Protein AF-A0A833PDS2-F1 (afdb_monomer)

pLDDT: mean 78.78, std 8.86, range [50.19, 89.12]

Sequence (112 aa):
MFHTQLEWLNTLKPNFKVLPLKDRLLCGLGALLGLAISSLICWYVLGGFNAWYIAPMGASSVLLFAVPASPLAQPWNMVVGNTIAGLVGVTCALFISNPTEAFSIAVALSIF

InterPro domains:
  IPR007065 HPP [PTHR33741] (19-111)
  IPR058581 HPP, transmembrane region [PF04982] (20-111)

Secondary structure (DSSP, 8-state):
----TTHHHHHTS----PPPHHHHHHHHHHHHHHHHHHHHHHHHHHTS--GGGHHHHHHHHHHHHH-TTSGGG-HHHHHHHHHHHHHHHHHHHHH-S-HHHHHHHHHHHHT-

Foldseek 3Di:
DDDDPCVVVVVVVDPDPDDDPVLVVVLVVQLVVVVVVVQVVVCVVVVHGDPVVCVLSSVLSCCCRVPVVDPCNPPCCSPVLVVLLVVLLVVLVVVDPDNVVSNVVSVVVSVD

Radius of gyration: 18.62 Å; Cα contacts (8 Å, |Δi|>4): 65; chains: 1; bounding box: 50×44×45 Å

Solvent-accessible surface area (backbone atoms only — not comparable to full-atom values): 6474 Å² total; per-residue (Å²): 135,84,79,55,84,65,58,63,59,55,72,68,56,76,88,73,82,77,70,56,73,66,58,51,50,52,24,50,51,50,32,50,53,50,50,51,52,54,49,52,53,46,28,67,75,68,74,46,88,65,74,78,58,50,60,67,51,51,55,49,34,48,32,44,48,72,40,53,89,37,84,77,32,34,66,63,54,54,53,54,47,51,48,50,37,48,52,39,37,53,52,31,53,73,77,31,94,50,64,73,59,18,50,56,53,20,52,62,62,51,74,112

Structure (mmCIF, N/CA/C/O backbone):
data_AF-A0A833PDS2-F1
#
_entry.id   AF-A0A833PDS2-F1
#
loop_
_atom_site.group_PDB
_atom_site.id
_atom_site.type_symbol
_atom_site.label_atom_id
_atom_site.label_alt_id
_atom_site.label_comp_id
_atom_site.label_asym_id
_atom_site.label_entity_id
_atom_site.label_seq_id
_atom_site.pdbx_PDB_ins_code
_atom_site.Cartn_x
_atom_site.Cartn_y
_atom_site.Cartn_z
_atom_site.occupancy
_atom_site.B_iso_or_equiv
_atom_site.auth_seq_id
_atom_site.auth_comp_id
_atom_site.auth_asym_id
_atom_site.auth_atom_id
_atom_site.pdbx_PDB_model_num
ATOM 1 N N . MET A 1 1 ? -32.657 28.795 -1.130 1.00 50.19 1 MET A N 1
ATOM 2 C CA . MET A 1 1 ? -32.132 28.638 0.241 1.00 50.19 1 MET A CA 1
ATOM 3 C C . MET A 1 1 ? -30.625 28.499 0.103 1.00 50.19 1 MET A C 1
ATOM 5 O O . MET A 1 1 ? -30.168 27.522 -0.469 1.00 50.19 1 MET A O 1
ATOM 9 N N . PHE A 1 2 ? -29.893 29.571 0.403 1.00 51.44 2 PHE A N 1
ATOM 10 C CA . PHE A 1 2 ? -28.481 29.737 0.058 1.00 51.44 2 PHE A CA 1
ATOM 11 C C . PHE A 1 2 ? -27.610 28.853 0.961 1.00 51.44 2 PHE A C 1
ATOM 13 O O . PHE A 1 2 ? -27.431 29.180 2.129 1.00 51.44 2 PHE A O 1
ATOM 20 N N . HIS A 1 3 ? -27.088 27.742 0.433 1.00 57.12 3 HIS A N 1
ATOM 21 C CA . HIS A 1 3 ? -26.015 26.998 1.093 1.00 57.12 3 HIS A CA 1
ATOM 22 C C . HIS A 1 3 ? -24.795 27.913 1.205 1.00 57.12 3 HIS A C 1
ATOM 24 O O . HIS A 1 3 ? -24.207 28.330 0.205 1.00 57.12 3 HIS A O 1
ATOM 30 N N . THR A 1 4 ? -24.455 28.284 2.433 1.00 65.06 4 THR A N 1
ATOM 31 C CA . THR A 1 4 ? -23.291 29.106 2.747 1.00 65.06 4 THR A CA 1
ATOM 32 C C . THR A 1 4 ? -22.040 28.357 2.285 1.00 65.06 4 THR A C 1
ATOM 34 O O . THR A 1 4 ? -21.875 27.186 2.613 1.00 65.06 4 THR A O 1
ATOM 37 N N . GLN A 1 5 ? -21.129 29.021 1.568 1.00 63.94 5 GLN A N 1
ATOM 38 C CA . GLN A 1 5 ? -19.861 28.456 1.055 1.00 63.94 5 GLN A CA 1
ATOM 39 C C . GLN A 1 5 ? -19.019 27.719 2.127 1.00 63.94 5 GLN A C 1
ATOM 41 O O . GLN A 1 5 ? -18.159 26.903 1.811 1.00 63.94 5 GLN A O 1
ATOM 46 N N . LEU A 1 6 ? -19.293 27.978 3.409 1.00 68.81 6 LEU A N 1
ATOM 47 C CA . LEU A 1 6 ? -18.644 27.376 4.572 1.00 68.81 6 LEU A CA 1
ATOM 48 C C . LEU A 1 6 ? -19.212 26.003 4.987 1.00 68.81 6 LEU A C 1
ATOM 50 O O . LEU A 1 6 ? -18.530 25.263 5.689 1.00 68.81 6 LEU A O 1
ATOM 54 N N . GLU A 1 7 ? -20.419 25.613 4.560 1.00 68.50 7 GLU A N 1
ATOM 55 C CA . GLU A 1 7 ? -20.969 24.282 4.880 1.00 68.50 7 GLU A CA 1
ATOM 56 C C . GLU A 1 7 ? -20.240 23.158 4.133 1.00 68.50 7 GLU A C 1
ATOM 58 O O . GLU A 1 7 ? -20.061 22.071 4.679 1.00 68.50 7 GLU A O 1
ATOM 63 N N . TRP A 1 8 ? -19.726 23.433 2.931 1.00 73.88 8 TRP A N 1
ATOM 64 C CA . TRP A 1 8 ? -18.905 22.488 2.168 1.00 73.88 8 TRP A CA 1
ATOM 65 C C . TRP A 1 8 ? -17.569 22.156 2.866 1.00 73.88 8 TRP A C 1
ATOM 67 O O . TRP A 1 8 ? -17.043 21.047 2.752 1.00 73.88 8 TRP A O 1
ATOM 77 N N . LEU A 1 9 ? -17.036 23.068 3.683 1.00 74.19 9 LEU A N 1
ATOM 78 C CA . LEU A 1 9 ? -15.861 22.776 4.514 1.00 74.19 9 LEU A CA 1
ATOM 79 C C . LEU A 1 9 ? -16.180 21.754 5.616 1.00 74.19 9 LEU A C 1
ATOM 81 O O . LEU A 1 9 ? -15.307 20.980 6.004 1.00 74.19 9 LEU A O 1
ATOM 85 N N . ASN A 1 10 ? -17.432 21.678 6.075 1.00 71.56 10 ASN A N 1
ATOM 86 C CA . ASN A 1 10 ? -17.841 20.665 7.047 1.00 71.56 10 ASN A CA 1
ATOM 87 C C . ASN A 1 10 ? -17.939 19.262 6.428 1.00 71.56 10 ASN A C 1
ATOM 89 O O . ASN A 1 10 ? -17.730 18.290 7.149 1.00 71.56 10 ASN A O 1
ATOM 93 N N . THR A 1 11 ? -18.157 19.126 5.113 1.00 71.56 11 THR A N 1
ATOM 94 C CA . THR A 1 11 ? -18.057 17.823 4.420 1.00 71.56 11 THR A CA 1
ATOM 95 C C . THR A 1 11 ? -16.630 17.279 4.338 1.00 71.56 11 THR A C 1
ATOM 97 O O . THR A 1 11 ? -16.452 16.071 4.221 1.00 71.56 11 THR A O 1
ATOM 100 N N . LEU A 1 12 ? -15.608 18.134 4.464 1.00 71.81 12 LEU A N 1
ATOM 101 C CA . LEU A 1 12 ? -14.212 17.694 4.581 1.00 71.81 12 LEU A CA 1
ATOM 102 C C . LEU A 1 12 ? -13.870 17.196 5.989 1.00 71.81 12 LEU A C 1
ATOM 104 O O . LEU A 1 12 ? -12.808 16.604 6.183 1.00 71.81 12 LEU A O 1
ATOM 108 N N . LYS A 1 13 ? -14.740 17.437 6.982 1.00 70.81 13 LYS A N 1
ATOM 109 C CA . LYS A 1 13 ? -14.519 16.998 8.357 1.00 70.81 13 LYS A CA 1
ATOM 110 C C . LYS A 1 13 ? -14.633 15.472 8.391 1.00 70.81 13 LYS A C 1
ATOM 112 O O . LYS A 1 13 ? -15.729 14.941 8.202 1.00 70.81 13 LYS A O 1
ATOM 117 N N . PRO A 1 14 ? -13.535 14.740 8.624 1.00 63.00 14 PRO A N 1
ATOM 118 C CA . PRO A 1 14 ? -13.588 13.297 8.503 1.00 63.00 14 PRO A CA 1
ATOM 119 C C . PRO A 1 14 ? -14.391 12.740 9.676 1.00 63.00 14 PRO A C 1
ATOM 121 O O . PRO A 1 14 ? -14.162 13.097 10.836 1.00 63.00 14 PRO A O 1
ATOM 124 N N . ASN A 1 15 ? -15.351 11.868 9.383 1.00 66.69 15 ASN A N 1
ATOM 125 C CA . ASN A 1 15 ? -16.129 11.197 10.414 1.00 66.69 15 ASN A CA 1
ATOM 126 C C . ASN A 1 15 ? -15.298 10.043 10.989 1.00 66.69 15 ASN A C 1
ATOM 128 O O . ASN A 1 15 ? -15.394 8.893 10.560 1.00 66.69 15 ASN A O 1
ATOM 132 N N . PHE A 1 16 ? -14.395 10.370 11.910 1.00 59.97 16 PHE A N 1
ATOM 133 C CA . PHE A 1 16 ? -13.533 9.382 12.535 1.00 59.97 16 PHE A CA 1
ATOM 134 C C . PHE A 1 16 ? -14.294 8.640 13.631 1.00 59.97 16 PHE A C 1
ATOM 136 O O . PHE A 1 16 ? -14.513 9.167 14.723 1.00 59.97 16 PHE A O 1
ATOM 143 N N . LYS A 1 17 ? -14.603 7.365 13.397 1.00 65.50 17 LYS A N 1
ATOM 144 C CA . LYS A 1 17 ? -14.829 6.440 14.506 1.00 65.50 17 LYS A CA 1
ATOM 145 C C . LYS A 1 17 ? -13.457 6.092 15.086 1.00 65.50 17 LYS A C 1
ATOM 147 O O . LYS A 1 17 ? -12.761 5.215 14.583 1.00 65.50 17 LYS A O 1
ATOM 152 N N . VAL A 1 18 ? -13.012 6.858 16.081 1.00 67.44 18 VAL A N 1
ATOM 153 C CA . VAL A 1 18 ? -11.732 6.609 16.758 1.00 67.44 18 VAL A CA 1
ATOM 154 C C . VAL A 1 18 ? -11.772 5.247 17.444 1.00 67.44 18 VAL A C 1
ATOM 156 O O . VAL A 1 18 ? -12.568 5.021 18.353 1.00 67.44 18 VAL A O 1
ATOM 159 N N . LEU A 1 19 ? -10.909 4.340 16.988 1.00 72.81 19 LEU A N 1
ATOM 160 C CA . LEU A 1 19 ? -10.718 3.036 17.612 1.00 72.81 19 LEU A CA 1
ATOM 161 C C . LEU A 1 19 ? -10.112 3.197 19.019 1.00 72.81 19 LEU A C 1
ATOM 163 O O . LEU A 1 19 ? -9.229 4.046 19.209 1.00 72.81 19 LEU A O 1
ATOM 167 N N . PRO A 1 20 ? -10.536 2.371 19.992 1.00 84.25 20 PRO A N 1
ATOM 168 C CA . PRO A 1 20 ? -9.883 2.252 21.290 1.00 84.25 20 PRO A CA 1
ATOM 169 C C . PRO A 1 20 ? -8.368 2.044 21.154 1.00 84.25 20 PRO A C 1
ATOM 171 O O . PRO A 1 20 ? -7.888 1.418 20.208 1.00 84.25 20 PRO A O 1
ATOM 174 N N . LEU A 1 21 ? -7.595 2.526 22.133 1.00 82.62 21 LEU A N 1
ATOM 175 C CA . LEU A 1 21 ? -6.127 2.437 22.106 1.00 82.62 21 LEU A CA 1
ATOM 176 C C . LEU A 1 21 ? -5.623 0.985 21.987 1.00 82.62 21 LEU A C 1
ATOM 178 O O . LEU A 1 21 ? -4.624 0.728 21.323 1.00 82.62 21 LEU A O 1
ATOM 182 N N . LYS A 1 22 ? -6.347 0.040 22.602 1.00 84.62 22 LYS A N 1
ATOM 183 C CA . LYS A 1 22 ? -6.060 -1.400 22.536 1.00 84.62 22 LYS A CA 1
ATOM 184 C C . LYS A 1 22 ? -6.161 -1.926 21.105 1.00 84.62 22 LYS A C 1
ATOM 186 O O . LYS A 1 22 ? -5.224 -2.556 20.626 1.00 84.62 22 LYS A O 1
ATOM 191 N N . ASP A 1 23 ? -7.248 -1.596 20.414 1.00 82.19 23 ASP A N 1
ATOM 192 C CA . ASP A 1 23 ? -7.477 -2.039 19.038 1.00 82.19 23 ASP A CA 1
ATOM 193 C C . ASP A 1 23 ? -6.449 -1.413 18.097 1.00 82.19 23 ASP A C 1
ATOM 195 O O . ASP A 1 23 ? -5.892 -2.102 17.253 1.00 82.19 23 ASP A O 1
ATOM 199 N N . ARG A 1 24 ? -6.093 -0.138 18.304 1.00 82.12 24 ARG A N 1
ATOM 200 C CA . ARG A 1 24 ? -5.014 0.526 17.553 1.00 82.12 24 ARG A CA 1
ATOM 201 C C . ARG A 1 24 ? -3.665 -0.173 17.705 1.00 82.12 24 ARG A C 1
ATOM 203 O O . ARG A 1 24 ? -2.964 -0.341 16.711 1.00 82.12 24 ARG A O 1
ATOM 210 N N . LEU A 1 25 ? -3.305 -0.583 18.922 1.00 86.38 25 LEU A N 1
ATOM 211 C CA . LEU A 1 25 ? -2.065 -1.324 19.169 1.00 86.38 25 LEU A CA 1
ATOM 212 C C . LEU A 1 25 ? -2.095 -2.707 18.512 1.00 86.38 25 LEU A C 1
ATOM 214 O O . LEU A 1 25 ? -1.109 -3.096 17.892 1.00 86.38 25 LEU A O 1
ATOM 218 N N . LEU A 1 26 ? -3.223 -3.419 18.582 1.00 86.44 26 LEU A N 1
ATOM 219 C CA . LEU A 1 26 ? -3.398 -4.707 17.903 1.00 86.44 26 LEU A CA 1
ATOM 220 C C . LEU A 1 26 ? -3.313 -4.564 16.377 1.00 86.44 26 LEU A C 1
ATOM 222 O O . LEU A 1 26 ? -2.636 -5.360 15.732 1.00 86.44 26 LEU A O 1
ATOM 226 N N . CYS A 1 27 ? -3.922 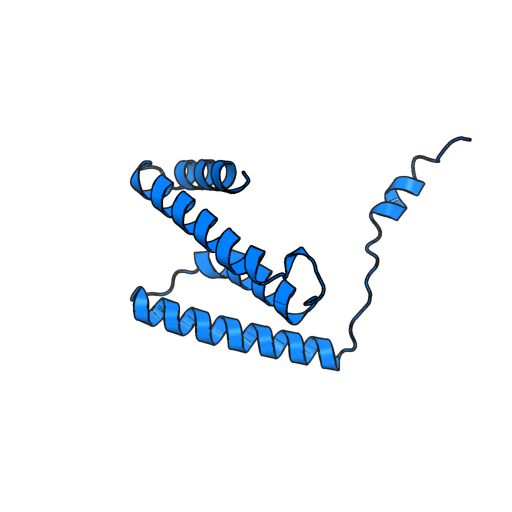-3.520 15.807 1.00 86.62 27 CYS A N 1
ATOM 227 C CA . CYS A 1 27 ? -3.817 -3.208 14.381 1.00 86.62 27 CYS A CA 1
ATOM 228 C C . CYS A 1 27 ? -2.367 -2.912 13.983 1.00 86.62 27 CYS A C 1
ATOM 230 O O . CYS A 1 27 ? -1.888 -3.418 12.972 1.00 86.62 27 CYS A O 1
ATOM 232 N N . GLY A 1 28 ? -1.659 -2.119 14.794 1.00 86.00 28 GLY A N 1
ATOM 233 C CA . GLY A 1 28 ? -0.250 -1.799 14.577 1.00 86.00 28 GLY A CA 1
ATOM 234 C C . GLY A 1 28 ? 0.650 -3.033 14.644 1.00 86.00 28 GLY A C 1
ATOM 235 O O . GLY A 1 28 ? 1.508 -3.207 13.784 1.00 86.00 28 GLY A O 1
ATOM 236 N N . LEU A 1 29 ? 0.420 -3.923 15.613 1.00 88.19 29 LEU A N 1
ATOM 237 C CA . LEU A 1 29 ? 1.137 -5.196 15.723 1.00 88.19 29 LEU A CA 1
ATOM 238 C C . LEU A 1 29 ? 0.843 -6.122 14.536 1.00 88.19 29 LEU A C 1
ATOM 240 O O . LEU A 1 29 ? 1.771 -6.705 13.981 1.00 88.19 29 LEU A O 1
ATOM 244 N N . GLY A 1 30 ? -0.420 -6.221 14.112 1.00 86.88 30 GLY A N 1
ATOM 245 C CA . GLY A 1 30 ? -0.813 -6.986 12.927 1.00 86.88 30 GLY A CA 1
ATOM 246 C C . GLY A 1 30 ? -0.150 -6.463 11.652 1.00 86.88 30 GLY A C 1
ATOM 247 O O . GLY A 1 30 ? 0.429 -7.243 10.896 1.00 86.88 30 GLY A O 1
ATOM 248 N N . ALA A 1 31 ? -0.146 -5.141 11.456 1.00 87.62 31 ALA A N 1
ATOM 249 C CA . ALA A 1 31 ? 0.525 -4.498 10.330 1.00 87.62 31 ALA A CA 1
ATOM 250 C C . ALA A 1 31 ? 2.043 -4.719 10.362 1.00 87.62 31 ALA A C 1
ATOM 252 O O . ALA A 1 31 ? 2.628 -5.049 9.332 1.00 87.62 31 ALA A O 1
ATOM 253 N N . LEU A 1 32 ? 2.675 -4.598 11.534 1.00 87.19 32 LEU A N 1
ATOM 254 C CA . LEU A 1 32 ? 4.107 -4.844 11.709 1.00 87.19 32 LEU A CA 1
ATOM 255 C C . LEU A 1 32 ? 4.463 -6.284 11.339 1.00 87.19 32 LEU A C 1
ATOM 257 O O . LEU A 1 32 ? 5.354 -6.495 10.521 1.00 87.19 32 LEU A O 1
ATOM 261 N N . LEU A 1 33 ? 3.755 -7.269 11.897 1.00 89.00 33 LEU A N 1
ATOM 262 C CA . LEU A 1 33 ? 4.015 -8.683 11.622 1.00 89.00 33 LEU A CA 1
ATOM 263 C C . LEU A 1 33 ? 3.746 -9.033 10.155 1.00 89.00 33 LEU A C 1
ATOM 265 O O . LEU A 1 33 ? 4.573 -9.688 9.526 1.00 89.00 33 LEU A O 1
ATOM 269 N N . GLY A 1 34 ? 2.636 -8.555 9.587 1.00 86.75 34 GLY A N 1
ATOM 270 C CA . GLY A 1 34 ? 2.296 -8.789 8.183 1.00 86.75 34 GLY A CA 1
ATOM 271 C C . GLY A 1 34 ? 3.342 -8.217 7.223 1.00 86.75 34 GLY A C 1
ATOM 272 O O . GLY A 1 34 ? 3.804 -8.918 6.322 1.00 86.75 34 GLY A O 1
ATOM 273 N N . LEU A 1 35 ? 3.777 -6.973 7.445 1.00 86.00 35 LEU A N 1
ATOM 274 C CA . LEU A 1 35 ? 4.820 -6.337 6.637 1.00 86.00 35 LEU A CA 1
ATOM 275 C C . LEU A 1 35 ? 6.195 -6.980 6.850 1.00 86.00 35 LEU A C 1
ATOM 277 O O . LEU A 1 35 ? 6.950 -7.128 5.889 1.00 86.00 35 LEU A O 1
ATOM 281 N N . ALA A 1 36 ? 6.529 -7.398 8.072 1.00 87.06 36 ALA A N 1
ATOM 282 C CA . ALA A 1 36 ? 7.784 -8.090 8.356 1.00 87.06 36 ALA A CA 1
ATOM 283 C C . ALA A 1 36 ? 7.848 -9.438 7.623 1.00 87.06 36 ALA A C 1
ATOM 285 O O . ALA A 1 36 ? 8.827 -9.718 6.937 1.00 87.06 36 ALA A O 1
ATOM 286 N N . ILE A 1 37 ? 6.780 -10.238 7.679 1.00 87.50 37 ILE A N 1
ATOM 287 C CA . ILE A 1 37 ? 6.709 -11.520 6.966 1.00 87.50 37 ILE A CA 1
ATOM 288 C C . ILE A 1 37 ? 6.744 -11.294 5.451 1.00 87.50 37 ILE A C 1
ATOM 290 O O . ILE A 1 37 ? 7.535 -11.926 4.752 1.00 87.50 37 ILE A O 1
ATOM 294 N N . SER A 1 38 ? 5.940 -10.357 4.937 1.00 84.62 38 SER A N 1
ATOM 295 C CA . SER A 1 38 ? 5.917 -10.046 3.505 1.00 84.62 38 SER A CA 1
ATOM 296 C C . SER A 1 38 ? 7.277 -9.560 3.001 1.00 84.62 38 SER A C 1
ATOM 298 O O . SER A 1 38 ? 7.692 -9.953 1.913 1.00 84.62 38 SER A O 1
ATOM 300 N N . SER A 1 39 ? 7.977 -8.722 3.768 1.00 82.19 39 SER A N 1
ATOM 301 C CA . SER A 1 39 ? 9.295 -8.209 3.381 1.00 82.19 39 SER A CA 1
ATOM 302 C C . SER A 1 39 ? 10.379 -9.284 3.448 1.00 82.19 39 SER A C 1
ATOM 304 O O . SER A 1 39 ? 11.217 -9.323 2.553 1.00 82.19 39 SER A O 1
ATOM 306 N N . LEU A 1 40 ? 10.328 -10.205 4.416 1.00 85.50 40 LEU A N 1
ATOM 307 C CA . LEU A 1 40 ? 11.234 -11.358 4.485 1.00 85.50 40 LEU A CA 1
ATOM 308 C C . LEU A 1 40 ? 11.067 -12.302 3.289 1.00 85.50 40 LEU A C 1
ATOM 310 O O . LEU A 1 40 ? 12.062 -12.697 2.684 1.00 85.50 40 LEU A O 1
ATOM 314 N N . ILE A 1 41 ? 9.825 -12.630 2.919 1.00 85.31 41 ILE A N 1
ATOM 315 C CA . ILE A 1 41 ? 9.543 -13.460 1.736 1.00 85.31 41 ILE A CA 1
ATOM 316 C C . ILE A 1 41 ? 10.064 -12.761 0.478 1.00 85.31 41 ILE A C 1
ATOM 318 O O . ILE A 1 41 ? 10.755 -13.373 -0.332 1.00 85.31 41 ILE A O 1
ATOM 322 N N . CYS A 1 42 ? 9.774 -11.467 0.337 1.00 82.06 42 CYS A N 1
ATOM 323 C CA . CYS A 1 42 ? 10.213 -10.664 -0.800 1.00 82.06 42 CYS A CA 1
ATOM 324 C C . CYS A 1 42 ? 11.747 -10.606 -0.890 1.00 82.06 42 CYS A C 1
ATOM 326 O O . CYS A 1 42 ? 12.309 -10.807 -1.963 1.00 82.06 42 CYS A O 1
ATOM 328 N N . TRP A 1 43 ? 12.429 -10.420 0.244 1.00 81.88 43 TRP A N 1
ATOM 329 C CA . TRP A 1 43 ? 13.888 -10.424 0.329 1.00 81.88 43 TRP A CA 1
ATOM 330 C C . TRP A 1 43 ? 14.489 -11.775 -0.075 1.00 81.88 43 TRP A C 1
ATOM 332 O O . TRP A 1 43 ? 15.456 -11.805 -0.834 1.00 81.88 43 TRP A O 1
ATOM 342 N N . TYR A 1 44 ? 13.892 -12.884 0.373 1.00 84.56 44 TYR A N 1
ATOM 343 C CA . TYR A 1 44 ? 14.341 -14.232 0.019 1.00 84.56 44 TYR A CA 1
ATOM 344 C C . TYR A 1 44 ? 14.149 -14.542 -1.474 1.00 84.56 44 TYR A C 1
ATOM 346 O O . TYR A 1 44 ? 15.028 -15.130 -2.096 1.00 84.56 44 TYR A O 1
ATOM 354 N N . VAL A 1 45 ? 13.022 -14.124 -2.062 1.00 83.88 45 VAL A N 1
ATOM 355 C CA . VAL A 1 45 ? 12.688 -14.394 -3.472 1.00 83.88 45 VAL A CA 1
ATOM 356 C C . VAL A 1 45 ? 13.449 -13.479 -4.438 1.00 83.88 45 VAL A C 1
ATOM 358 O O . VAL A 1 45 ? 13.899 -13.939 -5.482 1.00 83.88 45 VAL A O 1
ATOM 361 N N . LEU A 1 46 ? 13.596 -12.191 -4.110 1.00 79.12 46 LEU A N 1
ATOM 362 C CA . LEU A 1 46 ? 14.225 -11.190 -4.984 1.00 79.12 46 LEU A CA 1
ATOM 363 C C . LEU A 1 46 ? 15.723 -10.986 -4.706 1.00 79.12 46 LEU A C 1
ATOM 365 O O . LEU A 1 46 ? 16.369 -10.222 -5.419 1.00 79.12 46 LEU A O 1
ATOM 369 N N . GLY A 1 47 ? 16.282 -11.629 -3.675 1.00 74.94 47 GLY A N 1
ATOM 370 C CA . GLY A 1 47 ? 17.708 -11.554 -3.342 1.00 74.94 47 GLY A CA 1
ATOM 371 C C . GLY A 1 47 ? 18.184 -10.177 -2.858 1.00 74.94 47 GLY A C 1
ATOM 372 O O . GLY A 1 47 ? 19.369 -9.869 -2.965 1.00 74.94 47 GLY A O 1
ATOM 373 N N . GLY A 1 48 ? 17.287 -9.325 -2.346 1.00 74.19 48 GLY A N 1
ATOM 374 C CA . GLY A 1 48 ? 17.624 -7.965 -1.920 1.00 74.19 48 GLY A CA 1
ATOM 375 C C . GLY A 1 48 ? 16.448 -7.169 -1.349 1.00 74.19 48 GLY A C 1
ATOM 376 O O . GLY A 1 48 ? 15.293 -7.586 -1.418 1.00 74.19 48 GLY A O 1
ATOM 377 N N . PHE A 1 49 ? 16.743 -6.009 -0.751 1.00 61.88 49 PHE A N 1
ATOM 378 C CA . PHE A 1 49 ? 15.734 -5.126 -0.158 1.00 61.88 49 PHE A CA 1
ATOM 379 C C . PHE A 1 49 ? 15.293 -4.062 -1.171 1.00 61.88 49 PHE A C 1
ATOM 381 O O . PHE A 1 49 ? 16.054 -3.150 -1.485 1.00 61.88 49 PHE A O 1
ATOM 388 N N . ASN A 1 50 ? 14.056 -4.147 -1.664 1.00 65.62 50 ASN A N 1
ATOM 389 C CA . ASN A 1 50 ? 13.475 -3.112 -2.521 1.00 65.62 50 ASN A CA 1
ATOM 390 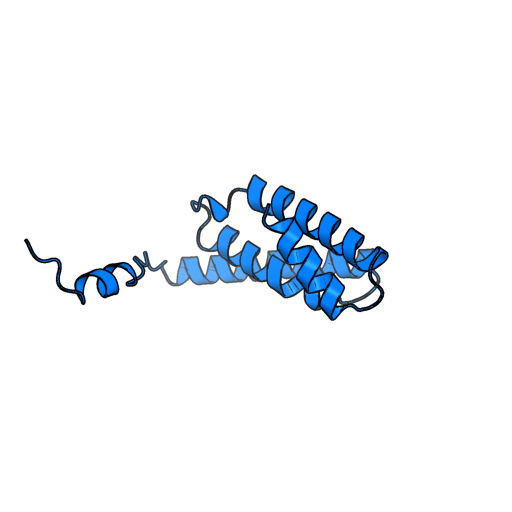C C . ASN A 1 50 ? 12.546 -2.207 -1.704 1.00 65.62 50 ASN A C 1
ATOM 392 O O . ASN A 1 50 ? 11.376 -2.523 -1.488 1.00 65.62 50 ASN A O 1
ATOM 396 N N . ALA A 1 51 ? 13.070 -1.053 -1.276 1.00 60.44 51 ALA A N 1
ATOM 397 C CA . ALA A 1 51 ? 12.341 -0.074 -0.463 1.00 60.44 51 ALA A CA 1
ATOM 398 C C . ALA A 1 51 ? 11.041 0.431 -1.123 1.00 60.44 51 ALA A C 1
ATOM 400 O O . ALA A 1 51 ? 10.100 0.810 -0.432 1.00 60.44 51 ALA A O 1
ATOM 401 N N . TRP A 1 52 ? 10.950 0.377 -2.454 1.00 61.81 52 TRP A N 1
ATOM 402 C CA . TRP A 1 52 ? 9.785 0.826 -3.220 1.00 61.81 52 TRP A CA 1
ATOM 403 C C . TRP A 1 52 ? 8.514 -0.010 -2.990 1.00 61.81 52 TRP A C 1
ATOM 405 O O . TRP A 1 52 ? 7.413 0.501 -3.179 1.00 61.81 52 TRP A O 1
ATOM 415 N N . TYR A 1 53 ? 8.629 -1.249 -2.497 1.00 66.69 53 TYR A N 1
ATOM 416 C CA . TYR A 1 53 ? 7.463 -2.074 -2.143 1.00 66.69 53 TYR A CA 1
ATOM 417 C C . TYR A 1 53 ? 6.753 -1.618 -0.862 1.00 66.69 53 TYR A C 1
ATOM 419 O O . TYR A 1 53 ? 5.580 -1.931 -0.658 1.00 66.69 53 TYR A O 1
ATOM 427 N N . ILE A 1 54 ? 7.440 -0.874 0.009 1.00 65.75 54 ILE A N 1
ATOM 428 C CA . ILE A 1 54 ? 6.917 -0.507 1.331 1.00 65.75 54 ILE A CA 1
ATOM 429 C C . ILE A 1 54 ? 5.745 0.468 1.235 1.00 65.75 54 ILE A C 1
ATOM 431 O O . ILE A 1 54 ? 4.828 0.382 2.047 1.00 65.75 54 ILE A O 1
ATOM 435 N N . ALA A 1 55 ? 5.737 1.361 0.245 1.00 76.12 55 ALA A N 1
ATOM 436 C CA . ALA A 1 55 ? 4.686 2.364 0.104 1.00 76.12 55 ALA A CA 1
ATOM 437 C C . ALA A 1 55 ? 3.288 1.749 -0.154 1.00 76.12 55 ALA A C 1
ATOM 439 O O . ALA A 1 55 ? 2.390 1.975 0.665 1.00 76.12 55 ALA A O 1
ATOM 440 N N . PRO A 1 56 ? 3.070 0.934 -1.209 1.00 78.75 56 PRO A N 1
ATOM 441 C CA . PRO A 1 56 ? 1.758 0.329 -1.460 1.00 78.75 56 PRO A CA 1
ATOM 442 C C . PRO A 1 56 ? 1.373 -0.722 -0.405 1.00 78.75 56 PRO A C 1
ATOM 444 O O . PRO A 1 56 ? 0.206 -0.813 -0.006 1.00 78.75 56 PRO A O 1
ATOM 447 N N . MET A 1 57 ? 2.346 -1.485 0.106 1.00 81.50 57 MET A N 1
ATOM 448 C CA . MET A 1 57 ? 2.090 -2.513 1.121 1.00 81.50 57 MET A CA 1
ATOM 449 C C . MET A 1 57 ? 1.752 -1.904 2.486 1.00 81.50 57 MET A C 1
ATOM 451 O O . MET A 1 57 ? 0.863 -2.400 3.177 1.00 81.50 57 MET A O 1
ATOM 455 N N . GLY A 1 58 ? 2.405 -0.800 2.857 1.00 80.69 58 GLY A N 1
ATOM 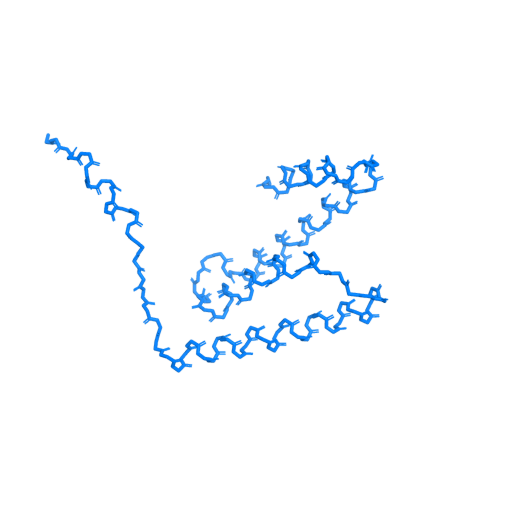456 C CA . GLY A 1 58 ? 2.125 -0.059 4.085 1.00 80.69 58 GLY A CA 1
ATOM 457 C C . GLY A 1 58 ? 0.720 0.540 4.103 1.00 80.69 58 GLY A C 1
ATOM 458 O O . GLY A 1 58 ? 0.009 0.406 5.094 1.00 80.69 58 GLY A O 1
ATOM 459 N N . ALA A 1 59 ? 0.273 1.134 2.993 1.00 81.38 59 ALA A N 1
ATOM 460 C CA . ALA A 1 59 ? -1.100 1.630 2.882 1.00 81.38 59 ALA A CA 1
ATOM 461 C C . ALA A 1 59 ? -2.131 0.489 2.988 1.00 81.38 59 ALA A C 1
ATOM 463 O O . ALA A 1 59 ? -3.129 0.606 3.703 1.00 81.38 59 ALA A O 1
ATOM 464 N N . SER A 1 60 ? -1.861 -0.640 2.328 1.00 82.38 60 SER A N 1
ATOM 465 C CA . SER A 1 60 ? -2.758 -1.799 2.323 1.00 82.38 60 SER A CA 1
ATOM 466 C C . SER A 1 60 ? -2.875 -2.464 3.701 1.00 82.38 60 SER A C 1
ATOM 468 O O . SER A 1 60 ? -3.975 -2.835 4.107 1.00 82.38 60 SER A O 1
ATOM 470 N N . SER A 1 61 ? -1.778 -2.572 4.461 1.00 83.00 61 SER A N 1
ATOM 471 C CA . SER A 1 61 ? -1.812 -3.138 5.816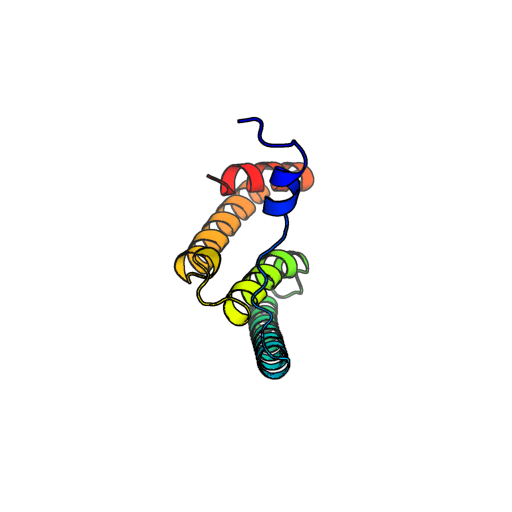 1.00 83.00 61 SER A CA 1
ATOM 472 C C . SER A 1 61 ? -2.613 -2.259 6.780 1.00 83.00 61 SER A C 1
ATOM 474 O O . SER A 1 61 ? -3.413 -2.773 7.560 1.00 83.00 61 SER A O 1
ATOM 476 N N . VAL A 1 62 ? -2.492 -0.932 6.681 1.00 80.75 62 VAL A N 1
ATOM 477 C CA . VAL A 1 62 ? -3.315 -0.007 7.473 1.00 80.75 62 VAL A CA 1
ATOM 478 C C . VAL A 1 62 ? -4.797 -0.197 7.159 1.00 80.75 62 VAL A C 1
ATOM 480 O O . VAL A 1 62 ? -5.599 -0.279 8.084 1.00 80.75 62 VAL A O 1
ATOM 483 N N . LEU A 1 63 ? -5.172 -0.314 5.884 1.00 79.50 63 LEU A N 1
ATOM 484 C CA . LEU A 1 63 ? -6.567 -0.537 5.496 1.00 79.50 63 LEU A CA 1
ATOM 485 C C . LEU A 1 63 ? -7.101 -1.881 6.003 1.00 79.50 63 LEU A C 1
ATOM 487 O O . LEU A 1 63 ? -8.178 -1.912 6.596 1.00 79.50 63 LEU A O 1
ATOM 491 N N . LEU A 1 64 ? -6.336 -2.963 5.836 1.00 79.44 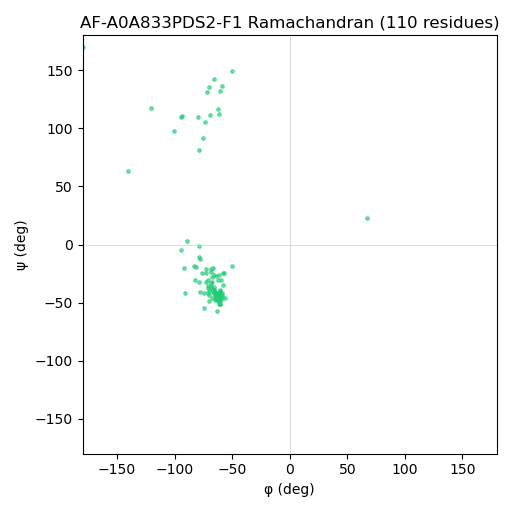64 LEU A N 1
ATOM 492 C CA . LEU A 1 64 ? -6.728 -4.297 6.292 1.00 79.44 64 LEU A CA 1
ATOM 493 C C . LEU A 1 64 ? -6.914 -4.378 7.807 1.00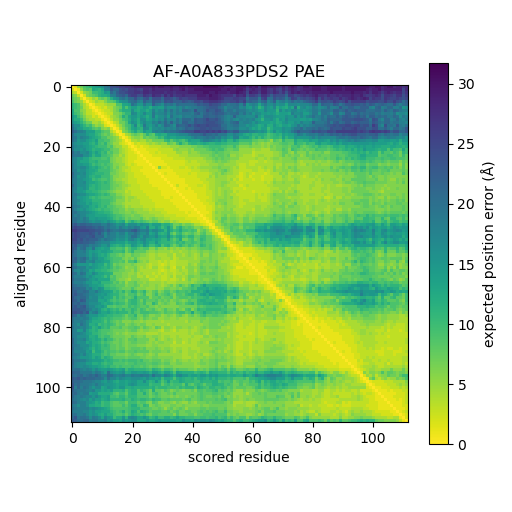 79.44 64 LEU A C 1
ATOM 495 O O . LEU A 1 64 ? -7.875 -4.983 8.273 1.00 79.44 64 LEU A O 1
ATOM 499 N N . PHE A 1 65 ? -5.991 -3.801 8.577 1.00 79.56 65 PHE A N 1
ATOM 500 C CA . PHE A 1 65 ? -5.998 -3.967 10.026 1.00 79.56 65 PHE A CA 1
ATOM 501 C C . PHE A 1 65 ? -6.808 -2.883 10.732 1.00 79.56 65 PHE A C 1
ATOM 503 O O . PHE A 1 65 ? -7.575 -3.202 11.634 1.00 79.56 65 PHE A O 1
ATOM 510 N N . ALA A 1 66 ? -6.696 -1.618 10.320 1.00 77.31 66 ALA A N 1
ATOM 511 C CA . ALA A 1 66 ? -7.384 -0.519 10.994 1.00 77.31 66 ALA A CA 1
ATOM 512 C C . ALA A 1 66 ? -8.848 -0.364 10.558 1.00 77.31 66 ALA A C 1
ATOM 514 O O . ALA A 1 66 ? -9.667 0.0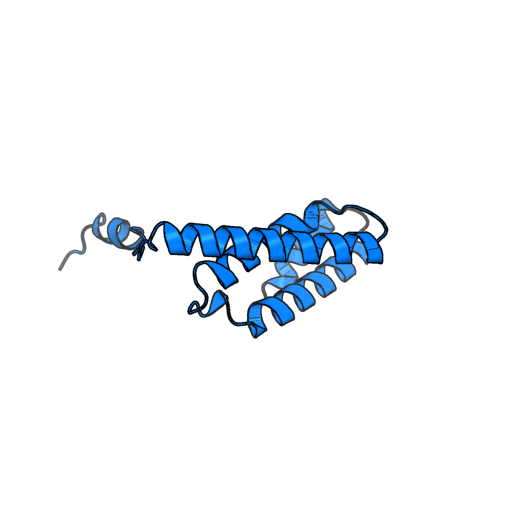81 11.360 1.00 77.31 66 ALA A O 1
ATOM 515 N N . VAL A 1 67 ? -9.201 -0.700 9.309 1.00 77.19 67 VAL A N 1
ATOM 516 C CA . VAL A 1 67 ? -10.577 -0.549 8.799 1.00 77.19 67 VAL A CA 1
ATOM 517 C C . VAL A 1 67 ? -10.980 -1.740 7.909 1.00 77.19 67 VAL A C 1
ATOM 519 O O . VAL A 1 67 ? -11.291 -1.554 6.730 1.00 77.19 67 VAL A O 1
ATOM 522 N N . PRO A 1 68 ? -11.050 -2.969 8.458 1.00 67.56 68 PRO A N 1
ATOM 523 C CA . PRO A 1 68 ? -11.331 -4.180 7.675 1.00 67.56 68 PRO A CA 1
ATOM 524 C C . PRO A 1 68 ? -12.705 -4.168 6.989 1.00 67.56 68 PRO A C 1
ATOM 526 O O . PRO A 1 68 ? -12.890 -4.799 5.955 1.00 67.56 68 PRO A O 1
ATOM 529 N N . ALA A 1 69 ? -13.679 -3.435 7.540 1.00 70.75 69 ALA A N 1
ATOM 530 C CA . ALA A 1 69 ? -15.014 -3.293 6.955 1.00 70.75 69 ALA A CA 1
ATOM 531 C C . ALA A 1 69 ? -15.070 -2.291 5.783 1.00 70.75 69 ALA A C 1
ATOM 533 O O . ALA A 1 69 ? -16.139 -2.059 5.220 1.00 70.75 69 ALA A O 1
ATOM 534 N N . SER A 1 70 ? -13.947 -1.655 5.435 1.00 76.12 70 SER A N 1
ATOM 535 C CA . SER A 1 70 ? -13.893 -0.713 4.323 1.00 76.12 70 SER A CA 1
ATOM 536 C C . SER A 1 70 ? -14.036 -1.450 2.987 1.00 76.12 70 SER A C 1
ATOM 538 O O . SER A 1 70 ? -13.337 -2.441 2.770 1.00 76.12 70 SER A O 1
ATOM 540 N N . PRO A 1 71 ? -14.847 -0.948 2.035 1.00 69.75 71 PRO A N 1
ATOM 541 C CA . PRO A 1 71 ? -14.895 -1.497 0.679 1.00 69.75 71 PRO A CA 1
ATOM 542 C C . PRO A 1 71 ? -13.521 -1.467 -0.018 1.00 69.75 71 PRO A C 1
ATOM 544 O O . PRO A 1 71 ? -13.247 -2.293 -0.881 1.00 69.75 71 PRO A O 1
ATOM 547 N N . LEU A 1 72 ? -12.618 -0.569 0.399 1.00 69.25 72 LEU A N 1
ATOM 548 C CA . LEU A 1 72 ? -11.236 -0.497 -0.095 1.00 69.25 72 LEU A CA 1
ATOM 549 C C . LEU A 1 72 ? -10.327 -1.594 0.481 1.00 69.25 72 LEU A C 1
ATOM 551 O O . LEU A 1 72 ? -9.330 -1.938 -0.143 1.00 69.25 72 LEU A O 1
ATOM 555 N N . ALA A 1 73 ? -10.665 -2.143 1.651 1.00 73.69 73 ALA A N 1
ATOM 556 C CA . ALA A 1 73 ? -9.913 -3.210 2.310 1.00 73.69 73 ALA A CA 1
ATOM 557 C C . ALA A 1 73 ? -10.373 -4.614 1.877 1.00 73.69 73 ALA A C 1
ATOM 559 O O . ALA A 1 73 ? -9.881 -5.612 2.403 1.00 73.69 73 ALA A O 1
ATOM 560 N N . GLN A 1 74 ? -11.318 -4.717 0.933 1.00 81.56 74 GLN A N 1
ATOM 561 C CA . GLN A 1 74 ? -11.742 -6.014 0.420 1.00 81.56 74 GLN A CA 1
ATOM 562 C C . GLN A 1 74 ? -10.545 -6.766 -0.182 1.00 81.56 74 GLN A C 1
ATOM 564 O O . GLN A 1 74 ? -9.763 -6.178 -0.936 1.00 81.56 74 GLN A O 1
ATOM 569 N N . PRO A 1 75 ? -10.409 -8.076 0.099 1.00 77.19 75 PRO A N 1
ATOM 570 C CA . PRO A 1 75 ? -9.236 -8.852 -0.305 1.00 77.19 75 PRO A CA 1
ATOM 571 C C . PRO A 1 75 ? -9.042 -8.850 -1.824 1.00 77.19 75 PRO A C 1
ATOM 573 O O . PRO A 1 75 ? -7.911 -8.874 -2.303 1.00 77.19 75 PRO A O 1
ATOM 576 N N . TRP A 1 76 ? -10.141 -8.752 -2.578 1.00 81.62 76 TRP A N 1
ATOM 577 C CA . TRP A 1 76 ? -10.108 -8.660 -4.031 1.00 81.62 76 TRP A CA 1
ATOM 578 C C . TRP A 1 76 ? -9.361 -7.415 -4.518 1.00 81.62 76 TRP A C 1
ATOM 580 O O . TRP A 1 76 ? -8.455 -7.536 -5.337 1.00 81.62 76 TRP A O 1
ATOM 590 N N . ASN A 1 77 ? -9.656 -6.238 -3.958 1.00 81.00 77 ASN A N 1
ATOM 591 C CA . ASN A 1 77 ? -9.014 -4.983 -4.361 1.00 81.00 77 ASN A CA 1
ATOM 592 C C . ASN A 1 77 ? -7.523 -4.977 -4.021 1.00 81.00 77 ASN A C 1
ATOM 594 O O . ASN A 1 77 ? -6.713 -4.481 -4.799 1.00 81.00 77 ASN A O 1
ATOM 598 N N . MET A 1 78 ? -7.148 -5.565 -2.884 1.00 79.69 78 MET A N 1
ATOM 599 C CA . MET A 1 78 ? -5.748 -5.625 -2.486 1.00 79.69 78 MET A CA 1
ATOM 600 C C . MET A 1 78 ? -4.947 -6.581 -3.374 1.00 79.69 78 MET A C 1
ATOM 602 O O . MET A 1 78 ? -3.884 -6.197 -3.856 1.00 79.69 78 MET A O 1
ATOM 606 N N . VAL A 1 79 ? -5.440 -7.803 -3.595 1.00 84.44 79 VAL A N 1
ATOM 607 C CA . VAL A 1 79 ? -4.709 -8.822 -4.361 1.00 84.44 79 VAL A CA 1
ATOM 608 C C . VAL A 1 79 ? -4.742 -8.496 -5.849 1.00 84.44 79 VAL A C 1
ATOM 610 O O . VAL A 1 79 ? -3.687 -8.375 -6.467 1.00 84.44 79 VAL A O 1
ATOM 613 N N . VAL A 1 80 ? -5.927 -8.310 -6.431 1.00 87.12 80 VAL A N 1
ATOM 614 C CA . VAL A 1 80 ? -6.074 -8.086 -7.876 1.00 87.12 80 VAL A CA 1
ATOM 615 C C . VAL A 1 80 ? -5.537 -6.715 -8.268 1.00 87.12 80 VAL A C 1
ATOM 617 O O . VAL A 1 80 ? -4.767 -6.627 -9.220 1.00 87.12 80 VAL A O 1
ATOM 620 N N . GLY A 1 81 ? -5.844 -5.670 -7.494 1.00 86.50 81 GLY A N 1
ATOM 621 C CA . GLY A 1 81 ? -5.371 -4.313 -7.771 1.00 86.50 81 GLY A CA 1
ATOM 622 C C . GLY A 1 81 ? -3.846 -4.198 -7.748 1.00 86.50 81 GLY A C 1
ATOM 623 O O . GLY A 1 81 ? -3.261 -3.741 -8.725 1.00 86.50 81 GLY A O 1
ATOM 624 N N . ASN A 1 82 ? -3.175 -4.683 -6.691 1.00 86.69 82 ASN A N 1
ATOM 625 C CA . ASN A 1 82 ? -1.705 -4.648 -6.647 1.00 86.69 82 ASN A CA 1
ATOM 626 C C . ASN A 1 82 ? -1.063 -5.571 -7.694 1.00 86.69 82 ASN A C 1
ATOM 628 O O . ASN A 1 82 ? 0.007 -5.247 -8.202 1.00 86.69 82 ASN A O 1
ATOM 632 N N . THR A 1 83 ? -1.695 -6.699 -8.038 1.00 87.62 83 THR A N 1
ATOM 633 C CA . THR A 1 83 ? -1.167 -7.601 -9.076 1.00 87.62 83 THR A CA 1
ATOM 634 C C . THR A 1 83 ? -1.224 -6.947 -10.455 1.00 87.62 83 THR A C 1
ATOM 636 O O . THR A 1 83 ? -0.227 -6.969 -11.172 1.00 87.62 83 THR A O 1
ATOM 639 N N . ILE A 1 84 ? -2.349 -6.318 -10.815 1.00 89.12 84 ILE A N 1
ATOM 640 C CA . ILE A 1 84 ? -2.490 -5.584 -12.082 1.00 89.12 84 ILE A CA 1
ATOM 641 C C . ILE A 1 84 ? -1.517 -4.402 -12.113 1.00 89.12 84 ILE A C 1
ATOM 643 O O . ILE A 1 84 ? -0.775 -4.258 -13.082 1.00 89.12 84 ILE A O 1
ATOM 647 N N . ALA A 1 85 ? -1.442 -3.619 -11.032 1.00 86.69 85 ALA A N 1
ATOM 648 C CA . ALA A 1 85 ? -0.506 -2.501 -10.927 1.00 86.69 85 ALA A CA 1
ATOM 649 C C . ALA A 1 85 ? 0.955 -2.947 -11.071 1.00 86.69 85 ALA A C 1
ATOM 651 O O . ALA A 1 85 ? 1.738 -2.309 -11.774 1.00 86.69 85 ALA A O 1
ATOM 652 N N . GLY A 1 86 ? 1.316 -4.075 -10.453 1.00 87.00 86 GLY A N 1
ATOM 653 C CA . GLY A 1 86 ? 2.634 -4.683 -10.587 1.00 87.00 86 GLY A CA 1
ATOM 654 C C . GLY A 1 86 ? 2.925 -5.134 -12.018 1.00 87.00 86 GLY A C 1
ATOM 655 O O . GLY A 1 86 ? 3.989 -4.824 -12.544 1.00 87.00 86 GLY A O 1
ATOM 656 N N . LEU A 1 87 ? 1.977 -5.807 -12.678 1.00 88.88 87 LEU A N 1
ATOM 657 C CA . LEU A 1 87 ? 2.121 -6.242 -14.072 1.00 88.88 87 LEU A CA 1
ATOM 658 C C . LEU A 1 87 ? 2.292 -5.057 -15.027 1.00 88.88 87 LEU A C 1
ATOM 660 O O . LEU A 1 87 ? 3.202 -5.069 -15.857 1.00 88.88 87 LEU A O 1
ATOM 664 N N . VAL A 1 88 ? 1.461 -4.022 -14.891 1.00 89.12 88 VAL A N 1
ATOM 665 C CA . VAL A 1 88 ? 1.557 -2.795 -15.694 1.00 89.12 88 VAL A CA 1
ATOM 666 C C . VAL A 1 88 ? 2.886 -2.085 -15.423 1.00 89.12 88 VAL A C 1
ATOM 668 O O . VAL A 1 88 ? 3.593 -1.740 -16.367 1.00 89.12 88 VAL A O 1
ATOM 671 N N . GLY A 1 89 ? 3.281 -1.947 -14.154 1.00 85.94 89 GLY A N 1
ATOM 672 C CA . GLY A 1 89 ? 4.552 -1.340 -13.757 1.00 85.94 89 GLY A CA 1
ATOM 673 C C . GLY A 1 89 ? 5.774 -2.060 -14.322 1.00 85.94 89 GLY A C 1
ATOM 674 O O . GLY A 1 89 ? 6.645 -1.416 -14.905 1.00 85.94 89 GLY A O 1
ATOM 675 N N . VAL A 1 90 ? 5.819 -3.391 -14.216 1.00 86.12 90 VAL A N 1
ATOM 676 C CA . VAL A 1 90 ? 6.902 -4.210 -14.783 1.00 86.12 90 VAL A CA 1
ATOM 677 C C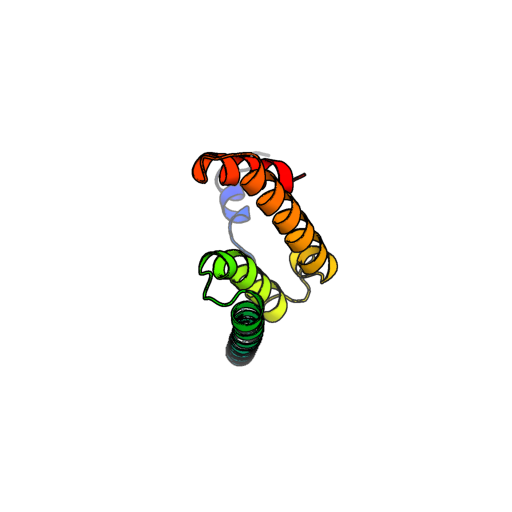 . VAL A 1 90 ? 6.917 -4.105 -16.305 1.00 86.12 90 VAL A C 1
ATOM 679 O O . VAL A 1 90 ? 7.982 -3.935 -16.889 1.00 86.12 90 VAL A O 1
ATOM 682 N N . THR A 1 91 ? 5.750 -4.135 -16.952 1.00 88.19 91 THR A N 1
ATOM 683 C CA . THR A 1 91 ? 5.646 -3.987 -18.411 1.00 88.19 91 THR A CA 1
ATOM 684 C C . THR A 1 91 ? 6.208 -2.635 -18.853 1.00 88.19 91 THR A C 1
ATOM 686 O O . THR A 1 91 ? 7.107 -2.588 -19.687 1.00 88.19 91 THR A O 1
ATOM 689 N N . CYS A 1 92 ? 5.772 -1.528 -18.250 1.00 86.06 92 CYS A N 1
ATOM 690 C CA . CYS A 1 92 ? 6.293 -0.197 -18.567 1.00 86.06 92 CYS A CA 1
ATOM 691 C C . CYS A 1 92 ? 7.800 -0.070 -18.296 1.00 86.06 92 CYS A C 1
ATOM 693 O O . CYS A 1 92 ? 8.505 0.529 -19.105 1.00 86.06 92 CYS A O 1
ATOM 695 N N . ALA A 1 93 ? 8.304 -0.663 -17.209 1.00 84.88 93 ALA A N 1
ATOM 696 C CA . ALA A 1 93 ? 9.731 -0.661 -16.887 1.00 84.88 93 ALA A CA 1
ATOM 697 C C . ALA A 1 93 ? 10.587 -1.446 -17.899 1.00 84.88 93 ALA A C 1
ATOM 699 O O . ALA A 1 93 ? 11.761 -1.132 -18.068 1.00 84.88 93 ALA A O 1
ATOM 700 N N . LEU A 1 94 ? 10.016 -2.444 -18.585 1.00 85.44 94 LEU A N 1
ATOM 701 C CA . LEU A 1 94 ? 10.701 -3.188 -19.648 1.00 85.44 94 LEU A CA 1
ATOM 702 C C . LEU A 1 94 ? 10.731 -2.426 -20.983 1.00 85.44 94 LEU A C 1
ATOM 704 O O . LEU A 1 94 ? 11.681 -2.583 -21.746 1.00 85.44 94 LEU A O 1
ATOM 708 N N . PHE A 1 95 ? 9.707 -1.618 -21.276 1.00 86.50 95 PHE A N 1
ATOM 709 C CA . PHE A 1 95 ? 9.586 -0.903 -22.555 1.00 86.50 95 PHE A CA 1
ATOM 710 C C . PHE A 1 95 ? 10.201 0.503 -22.557 1.00 86.50 95 PHE A C 1
ATOM 712 O O . PHE A 1 95 ? 10.480 1.035 -23.631 1.00 86.50 95 PHE A O 1
ATOM 719 N N . ILE A 1 96 ? 10.405 1.122 -21.391 1.00 84.69 96 ILE A N 1
ATOM 720 C CA . ILE A 1 96 ? 10.853 2.515 -21.277 1.00 84.69 96 ILE A CA 1
ATOM 721 C C . ILE A 1 96 ? 12.181 2.574 -20.517 1.00 84.69 96 ILE A C 1
ATOM 723 O O . ILE A 1 96 ? 12.250 2.260 -19.333 1.00 84.69 96 ILE A O 1
ATOM 727 N N . SER A 1 97 ? 13.236 3.045 -21.188 1.00 81.25 97 SER A N 1
ATOM 728 C CA . SER A 1 97 ? 14.583 3.148 -20.607 1.00 81.25 97 SER A CA 1
ATOM 729 C C . SER A 1 97 ? 14.705 4.203 -19.500 1.00 81.25 97 SER A C 1
ATOM 731 O O . SER A 1 97 ? 15.615 4.121 -18.678 1.00 81.25 97 SER A O 1
ATOM 733 N N . ASN A 1 98 ? 13.826 5.214 -19.483 1.00 85.06 98 ASN A N 1
ATOM 734 C CA . ASN A 1 98 ? 13.845 6.285 -18.487 1.00 85.06 98 ASN A CA 1
ATOM 735 C C . ASN A 1 98 ? 12.882 5.963 -17.323 1.00 85.06 98 ASN A C 1
ATOM 737 O O . ASN A 1 98 ? 11.662 6.009 -17.512 1.00 85.06 98 ASN A O 1
ATOM 741 N N . PRO A 1 99 ? 13.385 5.659 -16.112 1.00 76.62 99 PRO A N 1
ATOM 742 C CA . PRO A 1 99 ? 12.561 5.150 -15.012 1.00 76.62 99 PRO A CA 1
ATOM 743 C C . PRO A 1 99 ? 11.479 6.138 -14.552 1.00 76.62 99 PRO A C 1
ATOM 745 O O . PRO A 1 99 ? 10.400 5.724 -14.131 1.00 76.62 99 PRO A O 1
ATOM 748 N N . THR A 1 100 ? 11.734 7.442 -14.665 1.00 83.00 100 THR A N 1
ATOM 749 C CA . THR A 1 100 ? 10.798 8.495 -14.240 1.00 83.00 100 THR A CA 1
ATOM 750 C C . THR A 1 100 ? 9.564 8.563 -15.146 1.00 83.00 100 THR A C 1
ATOM 752 O O . THR A 1 100 ? 8.434 8.727 -14.678 1.00 83.00 100 THR A O 1
ATOM 755 N N . GLU A 1 101 ? 9.772 8.399 -16.452 1.00 81.69 101 GLU A N 1
ATOM 756 C CA . GLU A 1 101 ? 8.700 8.369 -17.452 1.00 81.69 101 GLU A CA 1
ATOM 757 C C . GLU A 1 101 ? 7.938 7.043 -17.380 1.00 81.69 101 GLU A C 1
ATOM 759 O O . GLU A 1 101 ? 6.706 7.040 -17.374 1.00 81.69 101 GLU A O 1
ATOM 764 N N . ALA A 1 102 ? 8.667 5.931 -17.218 1.00 82.75 102 ALA A N 1
ATOM 765 C CA . ALA A 1 102 ? 8.095 4.600 -17.049 1.00 82.75 102 ALA A CA 1
ATOM 766 C C . ALA A 1 102 ? 7.126 4.543 -15.861 1.00 82.75 102 ALA A C 1
ATOM 768 O O . ALA A 1 102 ? 6.012 4.042 -15.999 1.00 82.75 102 ALA A O 1
ATOM 769 N N . PHE A 1 103 ? 7.521 5.105 -14.712 1.00 81.69 103 PHE A N 1
ATOM 770 C CA . PHE A 1 103 ? 6.683 5.145 -13.515 1.00 81.69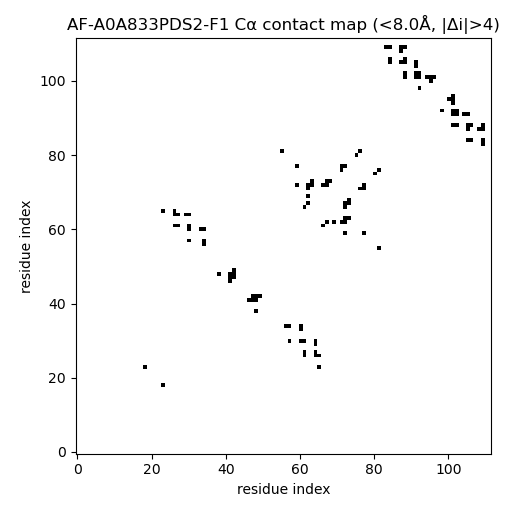 103 PHE A CA 1
ATOM 771 C C . PHE A 1 103 ? 5.412 5.976 -13.727 1.00 81.69 103 PHE A C 1
ATOM 773 O O . PHE A 1 103 ? 4.316 5.531 -13.392 1.00 81.69 103 PHE A O 1
ATOM 780 N N . SER A 1 104 ? 5.543 7.164 -14.323 1.00 84.06 104 SER A N 1
ATOM 781 C CA . SER A 1 104 ? 4.409 8.069 -14.548 1.00 84.06 104 SER A CA 1
ATOM 782 C C . SER A 1 104 ? 3.360 7.449 -15.480 1.00 84.06 104 SER A C 1
ATOM 784 O O . SER A 1 104 ? 2.161 7.518 -15.206 1.00 84.06 104 SER A O 1
ATOM 786 N N . ILE A 1 105 ? 3.811 6.791 -16.552 1.00 84.06 105 ILE A N 1
ATOM 787 C CA . ILE A 1 105 ? 2.940 6.108 -17.518 1.00 84.06 105 ILE A CA 1
ATOM 788 C C . ILE A 1 105 ? 2.317 4.850 -16.901 1.00 84.06 105 ILE A C 1
ATOM 790 O O . ILE A 1 105 ? 1.120 4.619 -17.073 1.00 84.06 105 ILE A O 1
ATOM 794 N N . ALA A 1 106 ? 3.088 4.072 -16.137 1.00 84.75 106 ALA A N 1
ATOM 795 C CA . ALA A 1 106 ? 2.585 2.887 -15.449 1.00 84.75 106 ALA A CA 1
ATOM 796 C C . ALA A 1 106 ? 1.444 3.215 -14.481 1.00 84.75 106 ALA A C 1
ATOM 798 O O . ALA A 1 106 ? 0.422 2.532 -14.471 1.00 84.75 106 ALA A O 1
ATOM 799 N N . VAL A 1 107 ? 1.599 4.280 -13.687 1.00 85.06 107 VAL A N 1
ATOM 800 C CA . VAL A 1 107 ? 0.562 4.719 -12.746 1.00 85.06 107 VAL A CA 1
ATOM 801 C C . VAL A 1 107 ? -0.693 5.158 -13.498 1.00 85.06 107 VAL A C 1
ATOM 803 O O . VAL A 1 107 ? -1.786 4.738 -13.130 1.00 85.06 107 VAL A O 1
ATOM 806 N N . ALA A 1 108 ? -0.555 5.942 -14.573 1.00 86.19 108 ALA A N 1
ATOM 807 C CA . ALA A 1 108 ? -1.697 6.375 -15.378 1.00 86.19 108 ALA A CA 1
ATOM 808 C C . ALA A 1 108 ? -2.463 5.191 -15.996 1.00 86.19 108 ALA A C 1
ATOM 810 O O . ALA A 1 108 ? -3.691 5.198 -16.009 1.00 86.19 108 ALA A O 1
ATOM 811 N N . LEU A 1 109 ? -1.750 4.163 -16.465 1.00 84.88 109 LEU A N 1
ATOM 812 C CA . LEU A 1 109 ? -2.352 2.952 -17.030 1.00 84.88 109 LEU A CA 1
ATOM 813 C C . LEU A 1 109 ? -2.999 2.050 -15.973 1.00 84.88 109 LEU A C 1
ATOM 815 O O . LEU A 1 109 ? -3.990 1.398 -16.272 1.00 84.88 109 LEU A O 1
ATOM 819 N N . SER A 1 110 ? -2.467 2.015 -14.750 1.00 84.94 110 SER A N 1
ATOM 820 C CA . SER A 1 110 ? -2.960 1.143 -13.676 1.00 84.94 110 SER A CA 1
ATOM 821 C C . SER A 1 110 ? -4.222 1.655 -12.967 1.00 84.94 110 SER A C 1
ATOM 823 O O . SER A 1 110 ? -4.777 0.933 -12.139 1.00 84.94 110 SER A O 1
ATOM 825 N N . ILE A 1 111 ? -4.631 2.904 -13.205 1.00 81.12 111 ILE A N 1
ATOM 826 C CA . ILE A 1 111 ? -5.826 3.502 -12.583 1.00 81.12 111 ILE A CA 1
ATOM 827 C C . ILE A 1 111 ? -7.118 3.089 -13.315 1.00 81.12 111 ILE A C 1
ATOM 829 O O . ILE A 1 111 ? -8.198 3.188 -12.730 1.00 81.12 111 ILE A O 1
ATOM 833 N N . PHE A 1 112 ? -7.005 2.631 -14.565 1.00 67.81 112 PHE A N 1
ATOM 834 C CA . PHE A 1 112 ? -8.116 2.099 -15.360 1.00 67.81 112 PHE A CA 1
ATOM 835 C C . PHE A 1 112 ? -8.411 0.637 -15.019 1.00 67.81 112 PHE A C 1
ATOM 837 O O . PHE A 1 112 ? -9.615 0.292 -15.007 1.00 67.81 112 PHE A O 1
#

Organism: Acinetobacter bereziniae (NCBI:txid106648)

Mean predicted aligned error: 9.5 Å